Protein AF-A0A9C9KAA2-F1 (afdb_monomer_lite)

pLDDT: mean 86.9, std 12.28, range [50.69, 95.12]

Foldseek 3Di:
DCVVVVVLVVDDPVVNQPDPDLVSDPDPCCQSNPPHPVVVCVVVVPDDDDDDDDDD

Secondary structure (DSSP, 8-state):
--TTHHHHHHS-HHHHTS-SSGGG--S-HHHHSTT-HHHHHHHTT-----------

Structure (mmCIF, N/CA/C/O backbone):
data_AF-A0A9C9KAA2-F1
#
_entry.id   AF-A0A9C9KAA2-F1
#
loop_
_atom_site.group_PDB
_atom_site.id
_atom_site.type_symbol
_atom_site.label_atom_id
_atom_site.label_alt_id
_atom_site.label_comp_id
_atom_site.label_asym_id
_atom_site.label_entity_id
_atom_site.label_seq_id
_atom_site.pdbx_PDB_ins_code
_atom_site.Cartn_x
_atom_site.Cartn_y
_atom_site.Cartn_z
_atom_site.occupancy
_atom_site.B_iso_or_equiv
_atom_site.auth_seq_id
_atom_site.auth_comp_id
_atom_site.auth_asym_id
_atom_site.auth_atom_id
_atom_site.pdbx_PDB_model_num
ATOM 1 N N . MET A 1 1 ? -14.979 -30.307 -12.975 1.00 50.69 1 MET A N 1
ATOM 2 C CA . MET A 1 1 ? -14.238 -29.323 -12.154 1.00 50.69 1 MET A CA 1
ATOM 3 C C . MET A 1 1 ? -12.954 -28.868 -12.875 1.00 50.69 1 MET A C 1
ATOM 5 O O . MET A 1 1 ? -11.960 -28.602 -12.225 1.00 50.69 1 MET A O 1
ATOM 9 N N . GLU A 1 2 ? -12.971 -28.747 -14.214 1.00 54.38 2 GLU A N 1
ATOM 10 C CA . GLU A 1 2 ? -11.812 -28.320 -15.033 1.00 54.38 2 GLU A CA 1
ATOM 11 C C . GLU A 1 2 ? -12.027 -26.967 -15.740 1.00 54.38 2 GLU A C 1
ATOM 13 O O . GLU A 1 2 ? -11.095 -26.422 -16.322 1.00 54.38 2 GLU A O 1
ATOM 18 N N . LEU A 1 3 ? -13.230 -26.377 -15.651 1.00 54.97 3 LEU A N 1
ATOM 19 C CA . LEU A 1 3 ? -13.586 -25.154 -16.389 1.00 54.97 3 LEU A CA 1
ATOM 20 C C . LEU A 1 3 ? -12.780 -23.904 -15.985 1.00 54.97 3 LEU A C 1
ATOM 22 O O . LEU A 1 3 ? -12.694 -22.963 -16.762 1.00 54.97 3 LEU A O 1
ATOM 26 N N . PHE A 1 4 ? -12.196 -23.869 -14.784 1.00 58.22 4 PHE A N 1
ATOM 27 C CA . PHE A 1 4 ? -11.516 -22.673 -14.265 1.00 58.22 4 PHE A CA 1
ATOM 28 C C . PHE A 1 4 ? -9.998 -22.662 -14.502 1.00 58.22 4 PHE A C 1
ATOM 30 O O . PHE A 1 4 ? -9.359 -21.625 -14.331 1.00 58.22 4 PHE A O 1
ATOM 37 N N . VAL A 1 5 ? -9.406 -23.791 -14.907 1.00 57.81 5 VAL A N 1
ATOM 38 C CA . VAL A 1 5 ? -7.953 -23.892 -15.142 1.00 57.81 5 VAL A CA 1
ATOM 39 C C . VAL A 1 5 ? -7.573 -23.265 -16.488 1.00 57.81 5 VAL A C 1
ATOM 41 O O . VAL A 1 5 ? -6.535 -22.614 -16.605 1.00 57.81 5 VAL A O 1
ATOM 44 N N . THR A 1 6 ? -8.441 -23.395 -17.494 1.00 58.88 6 THR A N 1
ATOM 45 C CA . THR A 1 6 ? -8.258 -22.823 -18.838 1.00 58.88 6 THR A CA 1
ATOM 46 C C . THR A 1 6 ? -8.299 -21.295 -18.847 1.00 58.88 6 THR A C 1
ATOM 48 O O . THR A 1 6 ? -7.564 -20.670 -19.608 1.00 58.88 6 THR A O 1
ATOM 51 N N . GLU A 1 7 ? -9.077 -20.685 -17.952 1.00 62.69 7 GLU A N 1
ATOM 52 C CA . GLU A 1 7 ? -9.223 -19.228 -17.865 1.00 62.69 7 GLU A CA 1
ATOM 53 C C . GLU A 1 7 ? -7.912 -18.528 -17.491 1.00 62.69 7 GLU A C 1
ATOM 55 O O . GLU A 1 7 ? -7.588 -17.482 -18.043 1.00 62.69 7 GLU A O 1
ATOM 60 N N . GLN A 1 8 ? -7.102 -19.104 -16.597 1.00 69.12 8 GLN A N 1
ATOM 61 C CA . GLN A 1 8 ? -5.882 -18.444 -16.113 1.00 69.12 8 GLN A CA 1
ATOM 62 C C . GLN A 1 8 ? -4.821 -18.254 -17.206 1.00 69.12 8 GLN A C 1
ATOM 64 O O . GLN A 1 8 ? -4.144 -17.227 -17.219 1.00 69.12 8 GLN A O 1
ATOM 69 N N . ARG A 1 9 ? -4.689 -19.192 -18.157 1.00 77.00 9 ARG A N 1
ATOM 70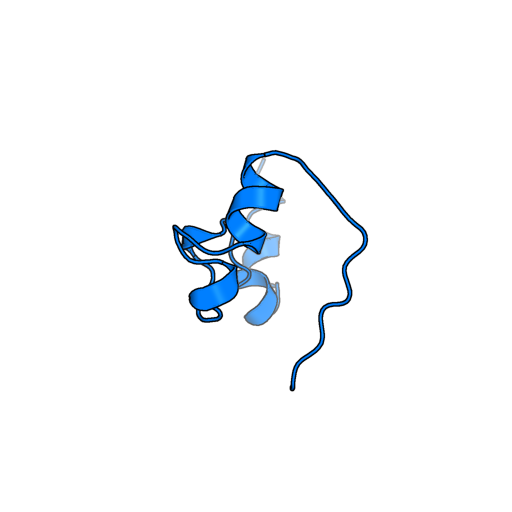 C CA . ARG A 1 9 ? -3.741 -19.053 -19.282 1.00 77.00 9 ARG A CA 1
ATOM 71 C C . ARG A 1 9 ? -4.144 -17.954 -20.263 1.00 77.00 9 ARG A C 1
ATOM 73 O O . ARG A 1 9 ? -3.261 -17.316 -20.832 1.00 77.00 9 ARG A O 1
ATOM 80 N N . ASN A 1 10 ? -5.444 -17.715 -20.420 1.00 86.88 10 ASN A N 1
ATOM 81 C CA . ASN A 1 10 ? -5.979 -16.735 -21.366 1.00 86.88 10 ASN A CA 1
ATOM 82 C C . ASN A 1 10 ? -6.002 -15.304 -20.809 1.00 86.88 10 ASN A C 1
ATOM 84 O O . ASN A 1 10 ? -6.176 -14.353 -21.569 1.00 86.88 10 ASN A O 1
ATOM 88 N N . LYS A 1 11 ? -5.801 -15.121 -19.499 1.00 88.44 11 LYS A N 1
ATOM 89 C CA . LYS A 1 11 ? -5.752 -13.786 -18.895 1.00 88.44 11 LYS A CA 1
ATOM 90 C C . LYS A 1 11 ? -4.463 -13.042 -19.260 1.00 88.44 11 LYS A C 1
ATOM 92 O O . LYS A 1 11 ? -3.408 -1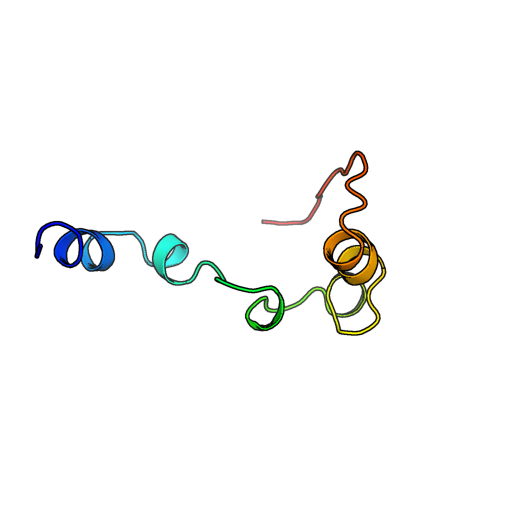3.678 -19.360 1.00 88.44 11 LYS A O 1
ATOM 97 N N . PRO A 1 12 ? -4.508 -11.703 -19.406 1.00 92.88 12 PRO A N 1
ATOM 98 C CA . PRO A 1 12 ? -3.319 -10.884 -19.636 1.00 92.88 12 PRO A CA 1
ATOM 99 C C . PRO A 1 12 ? -2.246 -11.111 -18.569 1.00 92.88 12 PRO A C 1
ATOM 101 O O . PRO A 1 12 ? -2.568 -11.390 -17.414 1.00 92.88 12 PRO A O 1
ATOM 104 N N . LEU A 1 13 ? -0.969 -10.933 -18.928 1.00 92.38 13 LEU A N 1
ATOM 105 C CA . LEU A 1 13 ? 0.142 -11.121 -17.986 1.00 92.38 13 LEU A CA 1
ATOM 106 C C . LEU A 1 13 ? -0.040 -10.284 -16.714 1.00 92.38 13 LEU A C 1
ATOM 108 O O . LEU A 1 13 ? 0.110 -10.826 -15.629 1.00 92.38 13 LEU A O 1
ATOM 112 N N . ALA A 1 14 ? -0.436 -9.015 -16.847 1.00 91.38 14 ALA A N 1
ATOM 113 C CA . ALA A 1 14 ? -0.669 -8.126 -15.709 1.00 91.38 14 ALA A CA 1
ATOM 114 C C . ALA A 1 14 ? -1.677 -8.706 -14.703 1.00 91.38 14 ALA A C 1
ATOM 116 O O . ALA A 1 14 ? -1.447 -8.650 -13.502 1.00 91.38 14 ALA A O 1
ATOM 117 N N . TRP A 1 15 ? -2.751 -9.340 -15.188 1.00 92.19 15 TRP A N 1
ATOM 118 C CA . TRP A 1 15 ? -3.709 -10.011 -14.311 1.00 92.19 15 TRP A CA 1
ATOM 119 C C . TRP A 1 15 ? -3.073 -11.198 -13.586 1.00 92.19 15 TRP A C 1
ATOM 121 O O . TRP A 1 15 ? -3.284 -11.390 -12.394 1.00 92.19 15 TRP A O 1
ATOM 131 N N . ARG A 1 16 ? -2.297 -12.016 -14.303 1.00 90.44 16 ARG A N 1
ATOM 132 C CA . ARG A 1 16 ? -1.649 -13.205 -13.726 1.00 90.44 16 ARG A CA 1
ATOM 133 C C . ARG A 1 16 ? -0.540 -12.858 -12.730 1.00 90.44 16 ARG A C 1
ATOM 135 O O . ARG A 1 16 ? -0.195 -13.704 -11.919 1.00 90.44 16 ARG A O 1
ATOM 142 N N . MET A 1 17 ? 0.028 -11.658 -12.829 1.00 92.31 17 MET A N 1
ATOM 143 C CA . MET A 1 17 ? 1.063 -11.136 -11.932 1.00 92.31 17 MET A CA 1
ATOM 144 C C . MET A 1 17 ? 0.488 -10.313 -10.775 1.00 92.31 17 MET A C 1
ATOM 146 O O . MET A 1 17 ? 1.259 -9.788 -9.979 1.00 92.31 17 MET A O 1
ATOM 150 N N . MET A 1 18 ? -0.839 -10.167 -10.683 1.00 93.00 18 MET A N 1
ATOM 151 C CA . MET A 1 18 ? -1.465 -9.461 -9.570 1.00 93.00 18 MET A CA 1
ATOM 152 C C . MET A 1 18 ? -1.107 -10.169 -8.250 1.00 93.00 18 MET A C 1
ATOM 154 O O . MET A 1 18 ? -1.388 -11.364 -8.135 1.00 93.00 18 MET A O 1
ATOM 158 N N . PRO A 1 19 ? -0.505 -9.465 -7.271 1.00 94.94 19 PRO A N 1
ATOM 159 C CA . PRO A 1 19 ? -0.126 -10.056 -5.991 1.00 94.94 19 PRO A CA 1
ATOM 160 C C . PRO A 1 19 ? -1.338 -10.644 -5.266 1.00 94.94 19 PRO A C 1
ATOM 162 O O . PRO A 1 19 ? -2.377 -9.988 -5.165 1.00 94.94 19 PRO A O 1
ATOM 165 N N . ALA A 1 20 ? -1.207 -11.860 -4.734 1.00 94.31 20 ALA A N 1
ATOM 166 C CA . ALA A 1 20 ? -2.260 -12.488 -3.932 1.00 94.31 20 ALA A CA 1
ATOM 167 C C . ALA A 1 20 ? -2.204 -12.064 -2.454 1.00 94.31 20 ALA A C 1
ATOM 169 O O . ALA A 1 20 ? -3.172 -12.242 -1.713 1.00 94.31 20 ALA A O 1
ATOM 170 N N . SER A 1 21 ? -1.074 -11.503 -2.024 1.00 93.38 21 SER A N 1
ATOM 171 C CA . SER A 1 21 ? -0.812 -11.071 -0.655 1.00 93.38 21 SER A CA 1
ATOM 172 C C . SER A 1 21 ? 0.044 -9.802 -0.628 1.00 93.38 21 SER A C 1
ATOM 174 O O . SER A 1 21 ? 0.728 -9.475 -1.599 1.00 93.38 21 SER A O 1
ATOM 176 N N . LEU A 1 22 ? 0.046 -9.086 0.503 1.00 91.69 22 LEU A N 1
ATOM 177 C CA . LEU A 1 22 ? 0.906 -7.907 0.680 1.00 91.69 22 LEU A CA 1
ATOM 178 C C . LEU A 1 22 ? 2.402 -8.259 0.655 1.00 91.69 22 LEU A C 1
ATOM 180 O O . LEU A 1 22 ? 3.213 -7.402 0.332 1.00 91.69 22 LEU A O 1
ATOM 184 N N . GLN A 1 23 ? 2.776 -9.502 0.975 1.00 91.75 23 GLN A N 1
ATOM 185 C CA . GLN A 1 23 ? 4.168 -9.964 0.933 1.00 91.75 23 GLN A CA 1
ATOM 186 C C . GLN A 1 23 ? 4.700 -10.119 -0.498 1.00 91.75 23 GLN A C 1
ATOM 188 O O . GLN A 1 23 ? 5.907 -10.059 -0.708 1.00 91.75 23 GLN A O 1
ATOM 193 N N . GLU A 1 24 ? 3.812 -10.324 -1.471 1.00 94.81 24 GLU A N 1
ATOM 194 C CA . GLU A 1 24 ? 4.147 -10.401 -2.899 1.00 94.81 24 GLU A CA 1
ATOM 195 C C . GLU A 1 24 ? 4.161 -9.023 -3.578 1.00 94.81 24 GLU A C 1
ATOM 197 O O . GLU A 1 24 ? 4.572 -8.908 -4.733 1.00 94.81 24 GLU A O 1
ATOM 202 N N . PHE A 1 25 ? 3.691 -7.976 -2.891 1.00 93.25 25 PHE A N 1
ATOM 203 C CA . PHE A 1 25 ? 3.676 -6.623 -3.430 1.00 93.25 25 PHE A CA 1
ATOM 204 C C . PHE A 1 25 ? 5.104 -6.071 -3.517 1.00 93.25 25 PHE A C 1
ATOM 206 O O . PHE A 1 25 ? 5.853 -6.095 -2.542 1.00 93.25 25 PHE A O 1
ATOM 213 N N . VAL A 1 26 ? 5.479 -5.565 -4.692 1.00 93.44 26 VAL A N 1
ATOM 214 C CA . VAL A 1 26 ? 6.828 -5.053 -4.963 1.00 93.44 26 VAL A CA 1
ATOM 215 C C . VAL A 1 26 ? 6.828 -3.526 -4.914 1.00 93.44 26 VAL A C 1
ATOM 217 O O . VAL A 1 26 ? 6.042 -2.884 -5.613 1.00 93.44 26 VAL A O 1
ATOM 220 N N . GLY A 1 27 ? 7.748 -2.951 -4.135 1.00 92.50 27 GLY A N 1
ATOM 221 C CA . GLY A 1 27 ? 7.878 -1.510 -3.926 1.00 92.50 27 GLY A CA 1
ATOM 222 C C . GLY A 1 27 ? 7.006 -0.976 -2.787 1.00 92.50 27 GLY A C 1
ATOM 223 O O . GLY A 1 27 ? 6.266 -1.711 -2.134 1.00 92.50 27 GLY A O 1
ATOM 224 N N . GLN A 1 28 ? 7.067 0.342 -2.574 1.00 93.00 28 GLN A N 1
ATOM 225 C CA . GLN A 1 28 ? 6.313 1.045 -1.525 1.00 93.00 28 GLN A CA 1
ATOM 226 C C . GLN A 1 28 ? 6.610 0.516 -0.108 1.00 93.00 28 GLN A C 1
ATOM 228 O O . GLN A 1 28 ? 5.722 0.464 0.745 1.00 93.00 28 GLN A O 1
ATOM 233 N N . GLU A 1 29 ? 7.861 0.141 0.166 1.00 93.88 29 GLU A N 1
ATOM 234 C CA . GLU A 1 29 ? 8.310 -0.468 1.424 1.00 93.88 29 GLU A CA 1
ATOM 235 C C . GLU A 1 29 ? 8.019 0.421 2.641 1.00 93.88 29 GLU A C 1
ATOM 237 O O . GLU A 1 29 ? 7.618 -0.078 3.693 1.00 93.88 29 GLU A O 1
ATOM 242 N N . ASP A 1 30 ? 8.133 1.739 2.483 1.00 93.25 30 ASP A N 1
ATOM 243 C CA . ASP A 1 30 ? 7.833 2.701 3.545 1.00 93.25 30 ASP A CA 1
ATOM 244 C C . ASP A 1 30 ? 6.341 2.723 3.926 1.00 93.25 30 ASP A C 1
ATOM 246 O O . ASP A 1 30 ? 6.001 3.063 5.059 1.00 93.25 30 ASP A O 1
ATOM 250 N N . LEU A 1 31 ? 5.438 2.340 3.011 1.00 93.44 31 LEU A N 1
ATOM 251 C CA . LEU A 1 31 ? 3.982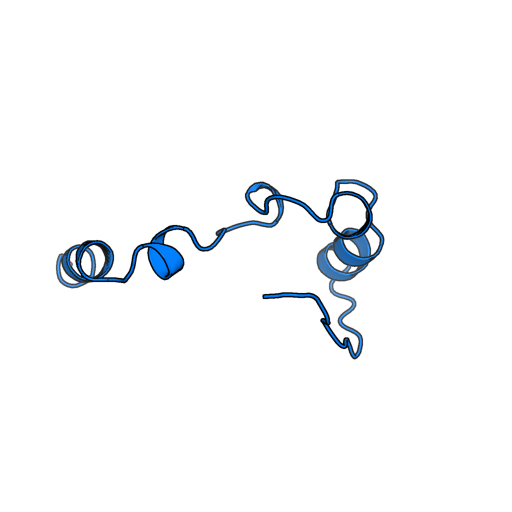 2.327 3.219 1.00 93.44 31 LEU A CA 1
ATOM 252 C C . LEU A 1 31 ? 3.439 0.937 3.574 1.00 93.44 31 LEU A C 1
ATOM 254 O O . LEU A 1 31 ? 2.601 0.815 4.473 1.00 93.44 31 LEU A O 1
ATOM 258 N N . LEU A 1 32 ? 3.901 -0.092 2.859 1.00 93.69 32 LEU A N 1
ATOM 259 C CA . LEU A 1 32 ? 3.373 -1.461 2.878 1.00 93.69 32 LEU A CA 1
ATOM 260 C C . LEU A 1 32 ? 4.370 -2.505 3.396 1.00 93.69 32 LEU A C 1
ATOM 262 O O . LEU A 1 32 ? 4.000 -3.670 3.529 1.00 93.69 32 LEU A O 1
ATOM 266 N N . GLY A 1 33 ? 5.608 -2.121 3.716 1.00 93.31 33 GLY A N 1
ATOM 267 C CA . GLY A 1 33 ? 6.565 -3.006 4.378 1.00 93.31 33 GLY A CA 1
ATOM 268 C C . GLY A 1 33 ? 6.128 -3.361 5.801 1.00 93.31 33 GLY A C 1
ATOM 269 O O . GLY A 1 33 ? 5.154 -2.820 6.321 1.00 93.31 33 GLY A O 1
ATOM 270 N N . THR A 1 34 ? 6.864 -4.250 6.474 1.00 90.88 34 THR A N 1
ATOM 271 C CA . THR A 1 34 ? 6.510 -4.806 7.800 1.00 90.88 34 THR A CA 1
ATOM 272 C C . THR A 1 34 ? 6.073 -3.755 8.826 1.00 90.88 34 THR A C 1
ATOM 274 O O . THR A 1 34 ? 5.164 -4.002 9.612 1.00 90.88 34 THR A O 1
ATOM 277 N N . ASN A 1 35 ? 6.694 -2.573 8.796 1.00 91.94 35 ASN A N 1
ATOM 278 C CA . ASN A 1 35 ? 6.419 -1.466 9.714 1.00 91.94 35 ASN A CA 1
ATOM 279 C C . ASN A 1 35 ? 5.650 -0.299 9.076 1.00 91.94 35 ASN A C 1
ATOM 281 O O . ASN A 1 35 ? 5.473 0.730 9.730 1.00 91.94 35 ASN A O 1
ATOM 285 N N . GLY A 1 36 ? 5.217 -0.446 7.826 1.00 93.50 36 GLY A N 1
ATOM 286 C CA . GLY A 1 36 ? 4.548 0.596 7.067 1.00 93.50 36 GLY A CA 1
ATOM 287 C C . GLY A 1 36 ? 3.187 0.967 7.672 1.00 93.50 36 GLY A C 1
ATOM 288 O O . GLY A 1 36 ? 2.455 0.091 8.149 1.00 93.50 36 GLY A O 1
ATOM 289 N N . PRO A 1 37 ? 2.816 2.259 7.682 1.00 93.25 37 PRO A N 1
ATOM 290 C CA . PRO A 1 37 ? 1.579 2.725 8.298 1.00 93.25 37 PRO A CA 1
ATOM 291 C C . PRO A 1 37 ? 0.333 2.134 7.630 1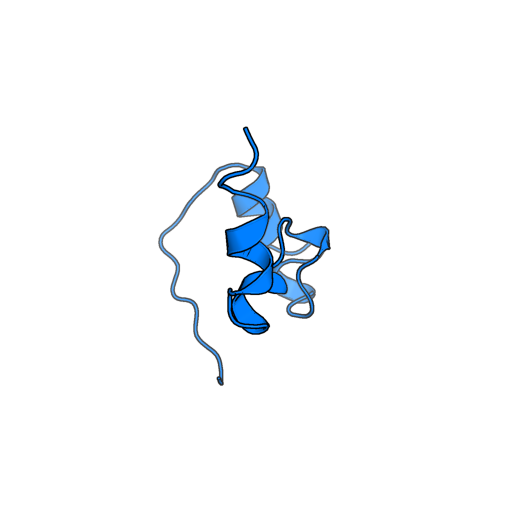.00 93.25 37 PRO A C 1
ATOM 293 O O . PRO A 1 37 ? -0.617 1.793 8.329 1.00 93.25 37 PRO A O 1
ATOM 296 N N . LEU A 1 38 ? 0.335 1.963 6.302 1.00 93.19 38 LEU A N 1
ATOM 297 C CA . LEU A 1 38 ? -0.811 1.401 5.587 1.00 93.19 38 LEU A CA 1
ATOM 298 C C . LEU A 1 38 ? -0.961 -0.100 5.861 1.00 93.19 38 LEU A C 1
ATOM 300 O O . LEU A 1 38 ? -2.080 -0.574 6.037 1.00 93.19 38 LEU A O 1
ATOM 304 N N . ARG A 1 39 ? 0.156 -0.833 5.987 1.00 93.44 39 ARG A N 1
ATOM 305 C CA . ARG A 1 39 ? 0.135 -2.251 6.377 1.00 93.44 39 ARG A CA 1
ATOM 306 C C . ARG A 1 39 ? -0.550 -2.451 7.726 1.00 93.44 39 ARG A C 1
ATOM 308 O O . ARG A 1 39 ? -1.433 -3.293 7.823 1.00 93.44 39 ARG A O 1
ATOM 315 N N . ARG A 1 40 ? -0.204 -1.640 8.733 1.00 93.31 40 ARG A N 1
ATOM 316 C CA . ARG A 1 40 ? -0.826 -1.714 10.068 1.00 93.31 40 ARG A CA 1
ATOM 317 C C . ARG A 1 40 ? -2.331 -1.466 10.018 1.00 93.31 40 ARG A C 1
ATOM 319 O O . ARG A 1 40 ? -3.078 -2.214 10.627 1.00 93.31 40 ARG A O 1
ATOM 326 N N . LEU A 1 41 ? -2.781 -0.461 9.263 1.00 93.56 41 LEU A N 1
ATOM 327 C CA . LEU A 1 41 ? -4.213 -0.173 9.117 1.00 93.56 41 LEU A CA 1
ATOM 328 C C . LEU A 1 41 ? -4.980 -1.338 8.475 1.00 93.56 41 LEU A C 1
ATOM 330 O O . LEU A 1 41 ? -6.090 -1.636 8.905 1.00 93.56 41 LEU A O 1
ATOM 334 N N . ILE A 1 42 ? -4.385 -1.999 7.476 1.00 92.31 42 ILE A N 1
ATOM 335 C CA . ILE A 1 42 ? -4.967 -3.186 6.835 1.00 92.31 42 ILE A CA 1
ATOM 336 C C . ILE A 1 42 ? -4.998 -4.370 7.814 1.00 92.31 42 ILE A C 1
ATOM 338 O O . ILE A 1 42 ? -6.021 -5.035 7.925 1.00 92.31 42 ILE A O 1
ATOM 342 N N . GLU A 1 43 ? -3.907 -4.625 8.542 1.00 92.44 43 GLU A N 1
ATOM 343 C CA . GLU A 1 43 ? -3.824 -5.722 9.523 1.00 92.44 43 GLU A CA 1
ATOM 344 C C . GLU A 1 43 ? -4.759 -5.529 10.726 1.00 92.44 43 GLU A C 1
ATOM 346 O O . GLU A 1 43 ? -5.263 -6.506 11.273 1.00 92.44 43 GLU A O 1
ATOM 351 N N . GLU A 1 44 ? -5.017 -4.282 11.122 1.00 95.12 44 GLU A N 1
ATOM 352 C CA . GLU A 1 44 ? -5.973 -3.919 12.175 1.00 95.12 44 GLU A CA 1
ATOM 353 C C . GLU A 1 44 ? -7.435 -3.877 11.683 1.00 95.12 44 GLU A C 1
ATOM 355 O O . GLU A 1 44 ? -8.325 -3.590 12.481 1.00 95.12 44 GLU A O 1
ATOM 360 N N . ASP A 1 45 ? -7.695 -4.127 10.393 1.00 92.69 45 ASP A N 1
ATOM 361 C CA . ASP A 1 45 ? -9.007 -3.984 9.734 1.00 92.69 45 ASP A CA 1
ATOM 362 C C . ASP A 1 45 ? -9.640 -2.588 9.926 1.00 92.69 45 ASP A C 1
ATOM 364 O O . ASP A 1 45 ? -10.850 -2.397 10.064 1.00 92.69 45 ASP A O 1
ATOM 368 N N . ARG A 1 46 ? -8.788 -1.557 9.951 1.00 92.50 46 ARG A N 1
ATOM 369 C CA . ARG A 1 46 ? -9.176 -0.155 10.142 1.00 92.50 46 ARG A CA 1
ATOM 370 C C . ARG A 1 46 ? -9.166 0.576 8.812 1.00 92.50 46 ARG A C 1
ATOM 372 O O . ARG A 1 46 ? -8.298 1.408 8.541 1.00 92.50 46 ARG A O 1
ATOM 379 N N . ILE A 1 47 ? -10.158 0.272 7.981 1.00 79.50 47 ILE A N 1
ATOM 380 C CA . ILE A 1 47 ? -10.328 0.943 6.692 1.00 79.50 47 ILE A CA 1
ATOM 381 C C . ILE A 1 47 ? -10.740 2.401 6.920 1.00 79.50 47 ILE A C 1
ATOM 383 O O . ILE A 1 47 ? -11.759 2.701 7.542 1.00 79.50 47 ILE A O 1
ATOM 387 N N . VAL A 1 48 ? -9.935 3.313 6.380 1.00 87.00 48 VAL A N 1
ATOM 388 C CA . VAL A 1 48 ? -10.214 4.751 6.320 1.00 87.00 48 VAL A CA 1
ATOM 389 C C . VAL A 1 48 ? -10.343 5.180 4.861 1.00 87.00 48 VAL A C 1
ATOM 391 O O . VAL A 1 48 ? -9.927 4.460 3.953 1.00 87.00 48 VAL A O 1
ATOM 394 N N . SER A 1 49 ? -10.917 6.354 4.607 1.00 92.88 49 SER A N 1
ATOM 395 C CA . SER A 1 49 ? -10.936 6.918 3.254 1.00 92.88 49 SER A CA 1
ATOM 396 C C . SER A 1 49 ? -9.503 7.174 2.769 1.00 92.88 49 SER A C 1
ATOM 398 O O . SER A 1 49 ? -8.768 7.926 3.408 1.00 92.88 49 SER A O 1
ATOM 400 N N . LEU A 1 50 ? -9.114 6.569 1.641 1.00 91.25 50 LEU A N 1
ATOM 401 C CA . LEU A 1 50 ? -7.794 6.730 1.019 1.00 91.25 50 LEU A CA 1
ATOM 402 C C . LEU A 1 50 ? -7.900 7.292 -0.401 1.00 91.25 50 LEU A C 1
ATOM 404 O O . LEU A 1 50 ? -8.798 6.936 -1.161 1.00 91.25 50 LEU A O 1
ATOM 408 N N . ILE A 1 51 ? -6.912 8.106 -0.774 1.00 93.00 51 ILE A N 1
ATOM 409 C CA . ILE A 1 51 ? -6.613 8.457 -2.165 1.00 93.00 51 ILE A CA 1
ATOM 410 C C . ILE A 1 51 ? -5.242 7.862 -2.483 1.00 93.00 51 ILE A C 1
ATOM 412 O O . ILE A 1 51 ? -4.252 8.216 -1.846 1.00 93.00 51 ILE A O 1
ATOM 416 N N . LEU A 1 52 ? -5.190 6.954 -3.459 1.00 92.50 52 LEU A N 1
ATOM 417 C CA . LEU A 1 52 ? -3.947 6.380 -3.971 1.00 92.50 52 LEU A CA 1
ATOM 418 C C . LEU A 1 52 ? -3.555 7.143 -5.238 1.00 92.50 52 LEU A C 1
ATOM 420 O O . LEU A 1 52 ? -4.303 7.141 -6.214 1.00 92.50 52 LEU A O 1
ATOM 424 N N . TYR A 1 53 ? -2.409 7.818 -5.211 1.00 93.75 53 TYR A N 1
ATOM 425 C CA . TYR A 1 53 ? -1.905 8.614 -6.328 1.00 93.75 53 TYR A CA 1
ATOM 426 C C . TYR A 1 53 ? -0.432 8.299 -6.578 1.00 93.75 53 TYR A C 1
ATOM 428 O O . TYR A 1 53 ? 0.369 8.253 -5.646 1.00 93.75 53 TYR A O 1
ATOM 436 N N . GLY A 1 54 ? -0.083 8.117 -7.846 1.00 91.19 54 GLY A N 1
ATOM 437 C CA . GLY A 1 54 ? 1.275 7.867 -8.300 1.00 91.19 54 GLY A CA 1
ATOM 438 C C . GLY A 1 54 ? 1.358 7.931 -9.826 1.00 91.19 54 GLY A C 1
ATOM 439 O O . GLY A 1 54 ? 0.319 7.988 -10.493 1.00 91.19 54 GLY A O 1
ATOM 440 N N . PRO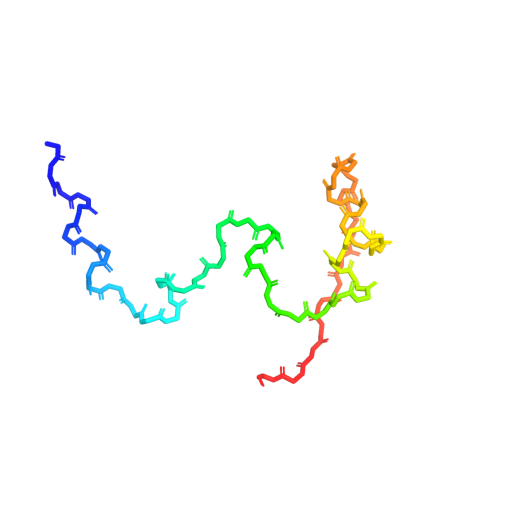 A 1 55 ? 2.577 7.964 -10.385 1.00 91.19 55 PRO A N 1
ATOM 441 C CA . PRO A 1 55 ? 2.774 7.785 -11.819 1.00 91.19 55 PRO A CA 1
ATOM 442 C C . PRO A 1 55 ? 2.295 6.386 -12.266 1.00 91.19 55 PRO A C 1
ATOM 444 O O . PRO A 1 55 ? 2.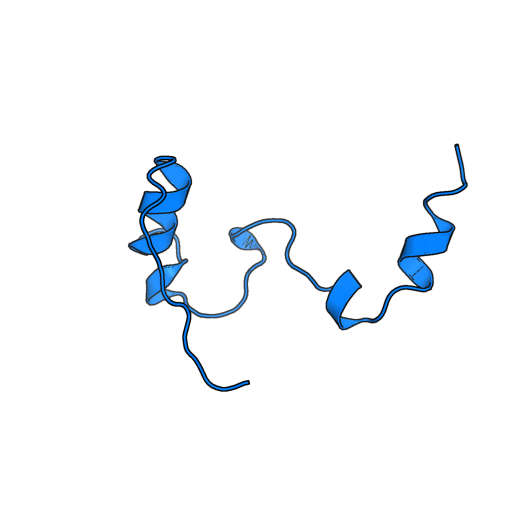254 5.479 -11.430 1.00 91.19 55 PRO A O 1
ATOM 447 N N . PRO A 1 56 ? 1.910 6.218 -13.547 1.00 81.94 56 PRO A N 1
ATOM 448 C CA . PRO A 1 56 ? 1.546 4.916 -14.106 1.00 81.94 56 PRO A CA 1
ATOM 449 C C . PRO A 1 56 ? 2.721 3.934 -14.146 1.00 81.94 56 PRO A C 1
ATOM 451 O O . PRO A 1 56 ? 3.880 4.392 -14.291 1.00 81.94 56 PRO A O 1
#

Sequence (56 aa):
MELFVTEQRNKPLAWRMMPASLQEFVGQEDLLGTNGPLRRLIEEDRIVSLILYGPP

Radius of gyration: 15.32 Å; chains: 1; bounding box: 22×38×34 Å